Protein AF-A0A5K0XMM1-F1 (afdb_monomer)

Sequence (80 aa):
LGKTVICSQDYPGFIVNRILMPMINEAFYALYTGVATKEDIDTGMKLGTNHPMGPLELADFIGLDICLSILKVLHDGLGD

Structure (mmCIF, N/CA/C/O backbone):
data_AF-A0A5K0XMM1-F1
#
_entry.id   AF-A0A5K0XMM1-F1
#
loop_
_atom_site.group_PDB
_atom_site.id
_atom_site.type_symbol
_atom_site.label_atom_id
_atom_site.label_alt_id
_atom_site.label_comp_id
_atom_site.label_asym_id
_atom_site.label_entity_id
_atom_site.label_seq_id
_atom_site.pdbx_PDB_ins_code
_atom_site.Cartn_x
_atom_site.Cartn_y
_atom_site.Cartn_z
_atom_site.occupancy
_atom_site.B_iso_or_equiv
_atom_site.auth_seq_id
_atom_site.auth_comp_id
_atom_site.auth_asym_id
_atom_site.auth_atom_i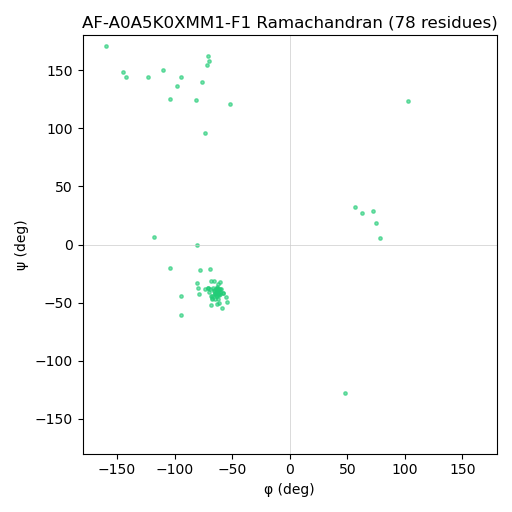d
_atom_site.pdbx_PDB_model_num
ATOM 1 N N . LEU A 1 1 ? 16.576 19.216 -13.611 1.00 78.69 1 LEU A N 1
ATOM 2 C CA . LEU A 1 1 ? 15.363 18.712 -12.919 1.00 78.69 1 LEU A CA 1
ATOM 3 C C . LEU A 1 1 ? 15.566 18.437 -11.420 1.00 78.69 1 LEU A C 1
ATOM 5 O O 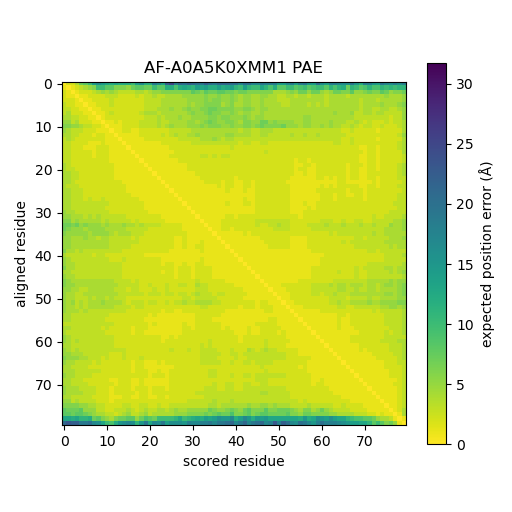. LEU A 1 1 ? 14.560 18.333 -10.735 1.00 78.69 1 LEU A O 1
ATOM 9 N N . GLY A 1 2 ? 16.802 18.327 -10.895 1.00 94.00 2 GLY A N 1
ATOM 10 C CA . GLY A 1 2 ? 17.040 18.204 -9.442 1.00 94.00 2 GLY A CA 1
ATOM 11 C C . GLY A 1 2 ? 16.436 16.948 -8.800 1.00 94.00 2 GLY A C 1
ATOM 12 O O . GLY A 1 2 ? 16.052 16.981 -7.638 1.00 94.00 2 GLY A O 1
ATOM 13 N N . LYS A 1 3 ? 16.278 15.869 -9.575 1.00 95.38 3 LYS A N 1
ATOM 14 C CA . LYS A 1 3 ? 15.687 14.606 -9.121 1.00 95.38 3 LYS A CA 1
ATOM 15 C C . LYS A 1 3 ? 16.784 13.647 -8.671 1.00 95.38 3 LYS A C 1
ATOM 17 O O . LYS A 1 3 ? 17.833 13.580 -9.310 1.00 95.38 3 LYS A O 1
ATOM 22 N N . THR A 1 4 ? 16.499 12.870 -7.634 1.00 96.62 4 THR A N 1
ATOM 23 C CA . THR A 1 4 ? 17.301 11.700 -7.267 1.00 96.62 4 THR A CA 1
ATOM 24 C C . THR A 1 4 ? 16.877 10.529 -8.142 1.00 96.62 4 THR A C 1
ATOM 26 O O . THR A 1 4 ? 15.693 10.203 -8.203 1.00 96.62 4 THR A O 1
ATOM 29 N N . VAL A 1 5 ? 17.829 9.921 -8.843 1.00 96.38 5 VAL A N 1
ATOM 30 C CA . VAL A 1 5 ? 17.578 8.785 -9.738 1.00 96.38 5 VAL A CA 1
ATOM 31 C C . VAL A 1 5 ? 17.903 7.489 -9.003 1.00 96.38 5 VAL A C 1
ATOM 33 O O . VAL A 1 5 ? 18.933 7.397 -8.338 1.00 96.38 5 VAL A O 1
ATOM 36 N N . ILE A 1 6 ? 17.030 6.495 -9.144 1.00 96.62 6 ILE A N 1
ATOM 37 C CA . ILE A 1 6 ? 17.243 5.123 -8.678 1.00 96.62 6 ILE A CA 1
ATOM 38 C C . ILE A 1 6 ? 17.108 4.171 -9.869 1.00 96.62 6 ILE A C 1
ATOM 40 O O . ILE A 1 6 ? 16.292 4.410 -10.760 1.00 96.62 6 ILE A O 1
ATOM 44 N N . CYS A 1 7 ? 17.913 3.109 -9.897 1.00 96.62 7 CYS A N 1
ATOM 45 C CA . CYS A 1 7 ? 17.936 2.144 -10.996 1.00 96.62 7 CYS A CA 1
ATOM 46 C C . CYS A 1 7 ? 17.217 0.855 -10.589 1.00 96.62 7 CYS A C 1
ATOM 48 O O . CYS A 1 7 ? 17.582 0.239 -9.591 1.00 96.62 7 CYS A O 1
ATOM 50 N N . SER A 1 8 ? 16.234 0.439 -11.386 1.00 96.31 8 SER A N 1
ATOM 51 C CA . SER A 1 8 ? 15.558 -0.856 -11.272 1.00 96.31 8 SER A CA 1
ATOM 52 C C . SER A 1 8 ? 15.952 -1.741 -12.447 1.00 96.31 8 SER A C 1
ATOM 54 O O . SER A 1 8 ? 16.185 -1.235 -13.543 1.00 96.31 8 SER A O 1
ATOM 56 N N . GLN A 1 9 ? 15.963 -3.055 -12.235 1.00 95.88 9 GLN A N 1
ATOM 57 C CA . GLN A 1 9 ? 15.835 -3.991 -13.352 1.00 95.88 9 GLN A CA 1
ATOM 58 C C . GLN A 1 9 ? 14.407 -3.930 -13.910 1.00 95.88 9 GLN A C 1
ATOM 60 O O . GLN A 1 9 ? 13.486 -3.495 -13.205 1.00 95.88 9 GLN A O 1
ATOM 65 N N . ASP A 1 10 ? 14.234 -4.348 -15.162 1.00 94.38 10 ASP A N 1
ATOM 66 C CA . ASP A 1 10 ? 12.915 -4.429 -15.791 1.00 94.38 10 ASP A CA 1
ATOM 67 C C . ASP A 1 10 ? 12.143 -5.620 -15.211 1.00 94.38 10 ASP A C 1
ATOM 69 O O . ASP A 1 10 ? 12.372 -6.777 -15.564 1.00 94.38 10 ASP A O 1
ATOM 73 N N . TYR A 1 11 ? 11.308 -5.331 -14.216 1.00 93.62 11 TYR A N 1
ATOM 74 C CA . TYR A 1 11 ? 10.562 -6.319 -13.449 1.00 93.62 11 TYR A CA 1
ATOM 75 C C . TYR A 1 11 ? 9.190 -5.746 -13.069 1.00 93.62 11 TYR A C 1
ATOM 77 O O . TYR A 1 11 ? 9.097 -4.531 -12.841 1.00 93.62 11 TYR A O 1
ATOM 85 N N . PRO A 1 12 ? 8.129 -6.571 -12.959 1.00 94.31 12 PRO A N 1
ATOM 86 C CA . PRO A 1 12 ? 6.791 -6.094 -12.620 1.00 94.31 12 PRO A CA 1
ATOM 87 C C . PRO A 1 12 ? 6.785 -5.218 -11.360 1.00 94.31 12 PRO A C 1
ATOM 89 O O . PRO A 1 12 ? 7.214 -5.639 -10.281 1.00 94.31 12 PRO A O 1
ATOM 92 N N . GLY A 1 13 ? 6.315 -3.976 -11.521 1.00 93.88 13 GLY A N 1
ATOM 93 C CA . GLY A 1 13 ? 6.228 -2.969 -10.458 1.00 93.88 13 GLY A CA 1
ATOM 94 C C . GLY A 1 13 ? 7.536 -2.255 -10.096 1.00 93.88 13 GLY A C 1
ATOM 95 O O . GLY A 1 13 ? 7.536 -1.467 -9.145 1.00 93.88 13 GLY A O 1
ATOM 96 N N . PHE A 1 14 ? 8.627 -2.491 -10.831 1.00 96.25 14 PHE A N 1
ATOM 97 C CA . PHE A 1 14 ? 9.957 -1.945 -10.545 1.00 96.25 14 PHE A CA 1
ATOM 98 C C . PHE A 1 14 ? 10.328 -2.133 -9.060 1.00 96.25 14 PHE A C 1
ATOM 100 O O . PHE A 1 14 ? 10.231 -3.238 -8.530 1.00 96.25 14 PHE A O 1
ATOM 107 N N . ILE A 1 15 ? 10.734 -1.060 -8.371 1.00 96.81 15 ILE A N 1
ATOM 108 C CA . ILE A 1 15 ? 11.085 -1.095 -6.944 1.00 96.81 15 ILE A CA 1
ATOM 109 C C . ILE A 1 15 ? 9.884 -0.702 -6.077 1.00 96.81 15 ILE A C 1
ATOM 111 O O . ILE A 1 15 ? 9.432 -1.482 -5.244 1.00 96.81 15 ILE A O 1
ATOM 115 N N . VAL A 1 16 ? 9.366 0.518 -6.260 1.00 96.88 16 VAL A N 1
ATOM 116 C CA . VAL A 1 16 ? 8.406 1.115 -5.317 1.00 96.88 16 VAL A CA 1
ATOM 117 C C . VAL A 1 16 ? 7.066 0.393 -5.354 1.00 96.88 16 VAL A C 1
ATOM 119 O O . VAL A 1 16 ? 6.594 -0.045 -4.312 1.00 96.88 16 VAL A O 1
ATOM 122 N N . ASN A 1 17 ? 6.469 0.214 -6.534 1.00 96.38 17 ASN A N 1
ATOM 123 C CA . ASN A 1 17 ? 5.140 -0.394 -6.637 1.00 96.38 17 ASN A CA 1
ATOM 124 C C . ASN A 1 17 ? 5.151 -1.875 -6.251 1.00 96.38 17 ASN A C 1
ATOM 126 O O . ASN A 1 17 ? 4.184 -2.352 -5.663 1.00 96.38 17 ASN A O 1
ATOM 130 N N . ARG A 1 18 ? 6.262 -2.575 -6.506 1.00 96.50 18 ARG A N 1
ATOM 131 C CA . ARG A 1 18 ? 6.466 -3.961 -6.072 1.00 96.50 18 ARG A CA 1
ATOM 132 C C . ARG A 1 18 ? 6.413 -4.129 -4.550 1.00 96.50 18 ARG A C 1
ATOM 134 O O . ARG A 1 18 ? 5.996 -5.180 -4.088 1.00 96.50 18 ARG A O 1
ATOM 141 N N . ILE A 1 19 ? 6.835 -3.127 -3.778 1.00 96.75 19 ILE A N 1
ATOM 142 C CA . ILE A 1 19 ? 6.830 -3.171 -2.304 1.00 96.75 19 ILE A CA 1
ATOM 143 C C . ILE A 1 19 ? 5.547 -2.543 -1.746 1.00 96.75 19 ILE A C 1
ATOM 145 O O . ILE A 1 19 ? 4.907 -3.091 -0.852 1.00 96.75 19 ILE A O 1
ATOM 149 N N . LEU A 1 20 ? 5.157 -1.392 -2.294 1.00 96.81 20 LEU A N 1
ATOM 150 C CA . LEU A 1 20 ? 4.051 -0.581 -1.800 1.00 96.81 20 LEU A CA 1
ATOM 151 C C . LEU A 1 20 ? 2.695 -1.258 -2.012 1.00 96.81 20 LEU A C 1
ATOM 153 O O . LEU A 1 20 ? 1.871 -1.258 -1.102 1.00 96.81 20 LEU A O 1
ATOM 157 N N . MET A 1 21 ? 2.454 -1.830 -3.196 1.00 96.94 21 MET A N 1
ATOM 158 C CA . MET A 1 21 ? 1.140 -2.395 -3.511 1.00 96.94 21 MET A CA 1
ATOM 159 C C . MET A 1 21 ? 0.816 -3.632 -2.666 1.00 96.94 21 MET A C 1
ATOM 161 O O . MET A 1 21 ? -0.289 -3.670 -2.131 1.00 96.94 21 MET A O 1
ATOM 165 N N . PRO A 1 22 ? 1.734 -4.598 -2.451 1.00 96.56 22 PRO A N 1
ATOM 166 C CA . PRO A 1 22 ? 1.466 -5.700 -1.530 1.00 96.56 22 PRO A CA 1
ATOM 167 C C . PRO A 1 22 ? 1.220 -5.246 -0.091 1.00 96.56 22 PRO A C 1
ATOM 169 O O . PRO A 1 22 ? 0.322 -5.776 0.547 1.00 96.56 22 PRO A O 1
ATOM 172 N N . MET A 1 23 ? 1.938 -4.234 0.409 1.00 97.44 23 MET A N 1
ATOM 173 C CA . MET A 1 23 ? 1.674 -3.678 1.745 1.00 97.44 23 MET A CA 1
ATOM 174 C C . MET A 1 23 ? 0.256 -3.095 1.852 1.00 97.44 23 MET A C 1
ATOM 176 O O . MET A 1 23 ? -0.430 -3.316 2.847 1.00 97.44 23 MET A O 1
ATOM 180 N N . ILE A 1 24 ? -0.192 -2.359 0.832 1.00 97.94 24 ILE A N 1
ATOM 181 C CA . ILE A 1 24 ? -1.561 -1.830 0.782 1.00 97.94 24 ILE A CA 1
ATOM 182 C C . ILE A 1 24 ? -2.578 -2.976 0.714 1.00 97.94 24 ILE A C 1
ATOM 184 O O . ILE A 1 24 ? -3.573 -2.962 1.434 1.00 97.94 24 ILE A O 1
ATOM 188 N N . ASN A 1 25 ? -2.319 -3.985 -0.116 1.00 97.62 25 ASN A N 1
ATOM 189 C CA . ASN A 1 25 ? -3.186 -5.153 -0.248 1.00 97.62 25 ASN A CA 1
ATOM 190 C C . ASN A 1 25 ? -3.298 -5.939 1.068 1.00 97.62 25 ASN A C 1
ATOM 192 O O . ASN A 1 25 ? -4.388 -6.355 1.446 1.00 97.62 25 ASN A O 1
ATOM 196 N N . GLU A 1 26 ? -2.195 -6.078 1.804 1.00 98.00 26 GLU A N 1
ATOM 197 C CA . GLU A 1 26 ? -2.173 -6.716 3.122 1.00 98.00 26 GLU A CA 1
ATOM 198 C C . GLU A 1 26 ? -3.015 -5.940 4.143 1.00 98.00 26 GLU A C 1
ATOM 200 O O . GLU A 1 26 ? -3.740 -6.537 4.934 1.00 98.00 26 GLU A O 1
ATOM 205 N N . ALA A 1 27 ? -3.008 -4.605 4.089 1.00 98.19 27 ALA A N 1
ATOM 206 C CA . ALA A 1 27 ? -3.886 -3.793 4.929 1.00 98.19 27 ALA A CA 1
ATOM 207 C C . ALA A 1 27 ? -5.375 -4.039 4.620 1.00 98.19 27 ALA A C 1
ATOM 209 O O . ALA A 1 27 ? -6.191 -4.117 5.542 1.00 98.19 27 ALA A O 1
ATOM 210 N N . PHE A 1 28 ? -5.735 -4.215 3.342 1.00 98.19 28 PHE A N 1
ATOM 211 C CA . PHE A 1 28 ? -7.093 -4.615 2.962 1.00 98.19 28 PHE A CA 1
ATOM 212 C C . PHE A 1 28 ? -7.438 -6.024 3.446 1.00 98.19 28 PHE A C 1
ATOM 214 O O . PHE A 1 28 ? -8.557 -6.233 3.911 1.00 98.19 28 PHE A O 1
ATOM 221 N N . TYR A 1 29 ? -6.497 -6.971 3.391 1.00 98.19 29 TYR A N 1
ATOM 222 C CA . TYR A 1 29 ? -6.698 -8.308 3.952 1.00 98.19 29 TYR A CA 1
ATOM 223 C C . TYR A 1 29 ? -6.918 -8.266 5.463 1.00 98.19 29 TYR A C 1
ATOM 225 O O . TYR A 1 29 ? -7.891 -8.847 5.936 1.00 98.19 29 TYR A O 1
ATOM 233 N N . ALA A 1 30 ? -6.096 -7.523 6.207 1.00 98.38 30 ALA A N 1
ATOM 234 C CA . ALA A 1 30 ? -6.248 -7.357 7.651 1.00 98.38 30 ALA A CA 1
ATOM 235 C C . ALA A 1 30 ? -7.623 -6.775 8.020 1.00 98.38 30 ALA A C 1
ATOM 237 O O . ALA A 1 30 ? -8.271 -7.255 8.956 1.00 98.38 30 ALA A O 1
ATOM 238 N N . LEU A 1 31 ? -8.098 -5.786 7.254 1.00 98.19 31 LEU A N 1
ATOM 239 C CA . LEU A 1 31 ? -9.442 -5.231 7.408 1.00 98.19 31 LEU A CA 1
ATOM 240 C C . LEU A 1 31 ? -10.523 -6.275 7.086 1.00 98.19 31 LEU A C 1
ATOM 242 O O . LEU A 1 31 ? -11.461 -6.452 7.860 1.00 98.19 31 LEU A O 1
ATOM 246 N N . TYR A 1 32 ? -10.382 -6.991 5.968 1.00 98.06 32 TYR A N 1
ATOM 247 C CA . TYR A 1 32 ? -11.331 -8.009 5.514 1.00 98.06 32 TYR A CA 1
ATOM 248 C C . TYR A 1 32 ? -11.482 -9.164 6.513 1.00 98.06 32 TYR A C 1
ATOM 250 O O . TYR A 1 32 ? -12.597 -9.607 6.782 1.00 98.06 32 TYR A O 1
ATOM 258 N N . THR A 1 33 ? -10.381 -9.627 7.107 1.00 98.25 33 THR A N 1
ATOM 259 C CA . THR A 1 33 ? -10.396 -10.691 8.121 1.00 98.25 33 THR A CA 1
ATOM 260 C C . THR A 1 33 ? -10.777 -10.191 9.517 1.00 98.25 33 THR A C 1
ATOM 262 O O . THR A 1 33 ? -10.827 -10.985 10.454 1.00 98.25 33 THR A O 1
ATOM 265 N N . GLY A 1 34 ? -11.043 -8.890 9.675 1.00 97.56 34 GLY A N 1
ATOM 266 C CA . GLY A 1 34 ? -11.487 -8.291 10.933 1.00 97.56 34 GLY A CA 1
ATOM 267 C C . GLY A 1 34 ? -10.400 -8.186 12.003 1.00 97.56 34 GLY A C 1
ATOM 268 O O . GLY A 1 34 ? -10.721 -8.227 13.188 1.00 97.56 34 GLY A O 1
ATOM 269 N N . VAL A 1 35 ? -9.124 -8.062 11.616 1.00 98.25 35 VAL A N 1
ATOM 270 C CA . VAL A 1 35 ? -8.005 -7.911 12.568 1.00 98.25 35 VAL A CA 1
ATOM 271 C C . VAL A 1 35 ? -8.138 -6.614 13.364 1.00 98.25 35 VAL A C 1
ATOM 273 O O . VAL A 1 35 ? -7.883 -6.597 14.566 1.00 98.25 35 VAL A O 1
ATOM 276 N N . ALA A 1 36 ? -8.533 -5.530 12.696 1.00 98.19 36 ALA A N 1
ATOM 277 C CA . ALA A 1 36 ? -8.720 -4.212 13.290 1.00 98.19 36 ALA A CA 1
ATOM 278 C C . ALA A 1 36 ? -9.629 -3.338 12.406 1.00 98.19 36 ALA A C 1
ATOM 280 O O . ALA A 1 36 ? -9.966 -3.708 11.278 1.00 98.19 36 ALA A O 1
ATOM 281 N N . THR A 1 37 ? -10.035 -2.178 12.927 1.00 98.31 37 THR A N 1
ATOM 282 C CA . THR A 1 37 ? -10.774 -1.159 12.163 1.00 98.31 37 THR A CA 1
ATOM 283 C C . THR A 1 37 ? -9.868 -0.474 11.133 1.00 98.31 37 THR A C 1
ATOM 285 O O . THR A 1 37 ? -8.641 -0.523 11.250 1.00 98.31 37 THR A O 1
ATOM 288 N N . LYS A 1 38 ? -10.451 0.199 10.129 1.00 97.75 38 LYS A N 1
ATOM 289 C CA . LYS A 1 38 ? -9.682 0.978 9.138 1.00 97.75 38 LYS A CA 1
ATOM 290 C C . LYS A 1 38 ? -8.792 2.013 9.835 1.00 97.75 38 LYS A C 1
ATOM 292 O O . LYS A 1 38 ? -7.614 2.141 9.509 1.00 97.75 38 LYS A O 1
ATOM 297 N N . GLU A 1 39 ? -9.357 2.719 10.809 1.00 98.31 39 GLU A N 1
ATOM 298 C CA . GLU A 1 39 ? -8.701 3.790 11.553 1.00 98.31 39 GLU A CA 1
ATOM 299 C C . GLU A 1 39 ? -7.524 3.266 12.383 1.00 98.31 39 GLU A C 1
ATOM 301 O O . GLU A 1 39 ? -6.459 3.890 12.398 1.00 98.31 39 GLU A O 1
ATOM 306 N N . ASP A 1 40 ? -7.684 2.110 13.033 1.00 98.56 40 ASP A N 1
ATOM 307 C CA . ASP A 1 40 ? -6.625 1.489 13.833 1.00 98.56 40 ASP A CA 1
ATOM 308 C C . ASP A 1 40 ? -5.499 0.921 12.961 1.00 98.56 40 ASP A C 1
ATOM 310 O O . ASP A 1 40 ? -4.330 1.044 13.328 1.00 98.56 40 ASP A O 1
ATOM 314 N N . ILE A 1 41 ? -5.817 0.351 11.792 1.00 98.56 41 ILE A N 1
ATOM 315 C CA . ILE A 1 41 ? -4.809 -0.124 10.828 1.00 98.56 41 ILE A CA 1
ATOM 316 C C . ILE A 1 41 ? -3.947 1.050 10.351 1.00 98.56 41 ILE A C 1
ATOM 318 O O . ILE A 1 41 ? -2.716 0.995 10.425 1.00 98.56 41 ILE A O 1
ATOM 322 N N . ASP A 1 42 ? -4.578 2.142 9.915 1.00 98.31 42 ASP A N 1
ATOM 323 C CA . ASP A 1 42 ? -3.857 3.324 9.446 1.00 98.31 42 ASP A CA 1
ATOM 324 C C . ASP A 1 42 ? -3.055 3.991 10.568 1.00 98.31 42 ASP A C 1
ATOM 326 O O . ASP A 1 42 ? -1.895 4.361 10.369 1.00 98.31 42 ASP A O 1
ATOM 330 N N . THR A 1 43 ? -3.635 4.114 11.764 1.00 98.38 43 THR A N 1
ATOM 331 C CA . THR A 1 43 ? -2.949 4.686 12.931 1.00 98.38 43 THR A CA 1
ATOM 332 C C . THR A 1 43 ? -1.767 3.821 13.362 1.00 98.38 43 THR A C 1
ATOM 334 O O . THR A 1 43 ? -0.683 4.347 13.623 1.00 98.38 43 THR A O 1
ATOM 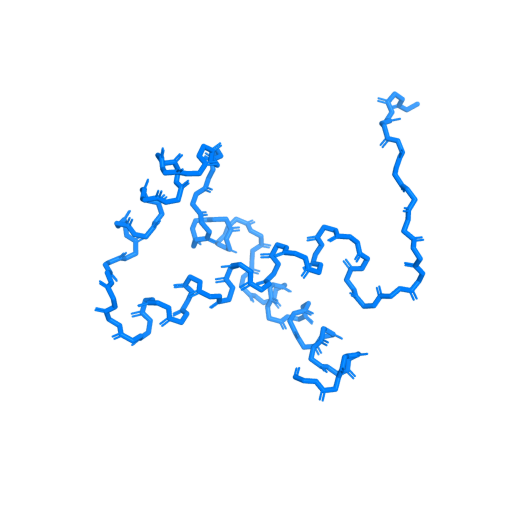337 N N . GLY A 1 44 ? -1.941 2.499 13.380 1.00 98.19 44 GLY A N 1
ATOM 338 C CA . GLY A 1 44 ? -0.893 1.537 13.701 1.00 98.19 44 GLY A CA 1
ATOM 339 C C . GLY A 1 44 ? 0.286 1.627 12.738 1.00 98.19 44 GLY A C 1
ATOM 340 O O . GLY A 1 44 ? 1.431 1.665 13.181 1.00 98.19 44 GLY A O 1
ATOM 341 N N . MET A 1 45 ? 0.034 1.759 11.436 1.00 98.12 45 MET A N 1
ATOM 342 C CA . MET A 1 45 ? 1.104 1.922 10.445 1.00 98.12 45 MET A CA 1
ATOM 343 C C . MET A 1 45 ? 1.788 3.290 10.538 1.00 98.12 45 MET A C 1
ATOM 345 O O . MET A 1 45 ? 3.010 3.380 10.425 1.00 98.12 45 MET A O 1
ATOM 349 N N . LYS A 1 46 ? 1.049 4.368 10.821 1.00 98.12 46 LYS A N 1
ATOM 350 C CA . LYS A 1 46 ? 1.662 5.689 11.034 1.00 98.12 46 LYS A CA 1
ATOM 351 C C . LYS A 1 46 ? 2.590 5.695 12.247 1.00 98.12 46 LYS A C 1
ATOM 353 O O . LYS A 1 46 ? 3.743 6.100 12.139 1.00 98.12 46 LYS A O 1
ATOM 358 N N . LEU A 1 47 ? 2.103 5.230 13.397 1.00 97.94 47 LEU A N 1
ATOM 359 C CA . LEU A 1 47 ? 2.844 5.295 14.660 1.00 97.94 47 LEU A CA 1
ATOM 360 C C . LEU A 1 47 ? 3.891 4.184 14.793 1.00 97.94 47 LEU A C 1
ATOM 362 O O . LEU A 1 47 ? 4.973 4.419 15.322 1.00 97.94 47 LEU A O 1
ATOM 366 N N . GLY A 1 48 ? 3.577 2.980 14.318 1.00 97.56 48 GLY A N 1
ATOM 367 C CA . GLY A 1 48 ? 4.415 1.794 14.475 1.00 97.56 48 GLY A CA 1
ATOM 368 C C . GLY A 1 48 ? 5.559 1.712 13.469 1.00 97.56 48 GLY A C 1
ATOM 369 O O . GLY A 1 48 ? 6.635 1.231 13.815 1.00 97.56 48 GLY A O 1
ATOM 370 N N . THR A 1 49 ? 5.360 2.199 12.240 1.00 96.88 49 THR A N 1
ATOM 371 C CA . THR A 1 49 ? 6.384 2.132 11.181 1.00 96.88 49 THR A CA 1
ATOM 372 C C . THR A 1 49 ? 6.840 3.507 10.698 1.00 96.88 49 THR A C 1
ATOM 374 O O . THR A 1 49 ? 7.598 3.594 9.734 1.00 96.88 49 THR A O 1
ATOM 377 N N . ASN A 1 50 ? 6.391 4.580 11.358 1.00 97.19 50 ASN A N 1
ATOM 378 C CA . ASN A 1 50 ? 6.716 5.967 11.022 1.00 97.19 50 ASN A CA 1
ATOM 379 C C . ASN A 1 50 ? 6.358 6.342 9.568 1.00 97.19 50 ASN A C 1
ATOM 381 O O . ASN A 1 50 ? 7.049 7.141 8.931 1.00 97.19 50 ASN A O 1
ATOM 385 N N . HIS A 1 51 ? 5.292 5.746 9.020 1.00 96.44 51 HIS A N 1
ATOM 386 C CA . HIS A 1 51 ? 4.779 6.147 7.713 1.00 96.44 51 HIS A CA 1
ATOM 387 C C . HIS A 1 51 ? 3.996 7.467 7.823 1.00 96.44 51 HIS A C 1
ATOM 389 O O . HIS A 1 51 ? 3.222 7.648 8.762 1.00 96.44 51 HIS A O 1
ATOM 395 N N . PRO A 1 52 ? 4.140 8.391 6.856 1.00 95.88 52 PRO A N 1
ATOM 396 C CA . PRO A 1 52 ? 3.437 9.677 6.889 1.00 95.88 52 PRO A CA 1
ATOM 397 C C . PRO A 1 52 ? 1.923 9.539 6.669 1.00 95.88 52 PRO A C 1
ATOM 399 O O . PRO A 1 52 ? 1.162 10.431 7.033 1.00 95.88 52 PRO A O 1
ATOM 402 N N . MET A 1 53 ? 1.490 8.434 6.064 1.00 96.69 53 MET A N 1
ATOM 403 C CA . MET A 1 53 ? 0.105 8.136 5.720 1.00 96.69 53 MET A CA 1
ATOM 404 C C . MET A 1 53 ? -0.148 6.645 5.946 1.00 96.69 53 MET A C 1
ATOM 406 O O . MET A 1 53 ? 0.754 5.831 5.733 1.00 96.69 53 MET A O 1
ATOM 410 N N . GLY A 1 54 ? -1.349 6.295 6.405 1.00 97.94 54 GLY A N 1
ATOM 411 C CA . GLY A 1 54 ? -1.729 4.895 6.591 1.00 97.94 54 GLY A CA 1
ATOM 412 C C . GLY A 1 54 ? -1.942 4.208 5.238 1.00 97.94 54 GLY A C 1
ATOM 413 O O . GLY A 1 54 ? -2.203 4.898 4.254 1.00 97.94 54 GLY A O 1
ATOM 414 N N . PRO A 1 55 ? -1.796 2.878 5.134 1.00 98.00 55 PRO A N 1
ATOM 415 C CA . PRO A 1 55 ? -1.919 2.176 3.859 1.00 98.00 55 PRO A CA 1
ATOM 416 C C . PRO A 1 55 ? -3.309 2.294 3.218 1.00 98.00 55 PRO A C 1
ATOM 418 O O . PRO A 1 55 ? -3.388 2.353 1.993 1.00 98.00 55 PRO A O 1
ATOM 421 N N . LEU A 1 56 ? -4.391 2.349 4.002 1.00 98.19 56 LEU A N 1
ATOM 422 C CA . LEU A 1 56 ? -5.757 2.437 3.476 1.00 98.19 56 LEU A CA 1
ATOM 423 C C . LEU A 1 56 ? -6.080 3.873 3.048 1.00 98.19 56 LEU A C 1
ATOM 425 O O . LEU A 1 56 ? -6.608 4.084 1.960 1.00 98.19 56 LEU A O 1
ATOM 429 N N . GLU A 1 57 ? -5.683 4.867 3.843 1.00 98.00 57 GLU A N 1
ATOM 430 C CA . GLU A 1 57 ? -5.698 6.280 3.437 1.00 98.00 57 GLU A CA 1
ATOM 431 C C . GLU A 1 57 ? -4.855 6.529 2.174 1.00 98.00 57 GLU A C 1
ATOM 433 O O . GLU A 1 57 ? -5.272 7.248 1.266 1.00 98.00 57 GLU A O 1
ATOM 438 N N . LEU A 1 58 ? -3.681 5.901 2.079 1.00 97.25 58 LEU A N 1
ATOM 439 C CA . LEU A 1 58 ? -2.81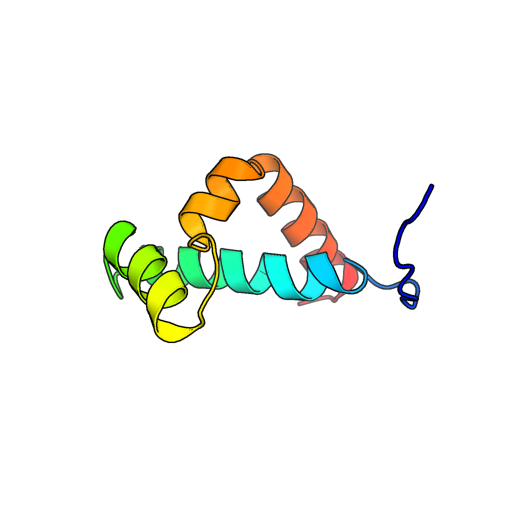0 6.008 0.912 1.00 97.25 58 LEU A CA 1
ATOM 440 C C . LEU A 1 58 ? -3.437 5.362 -0.326 1.00 97.25 58 LEU A C 1
ATOM 442 O O . LEU A 1 58 ? -3.300 5.901 -1.423 1.00 97.25 58 LEU A O 1
ATOM 446 N N . ALA A 1 59 ?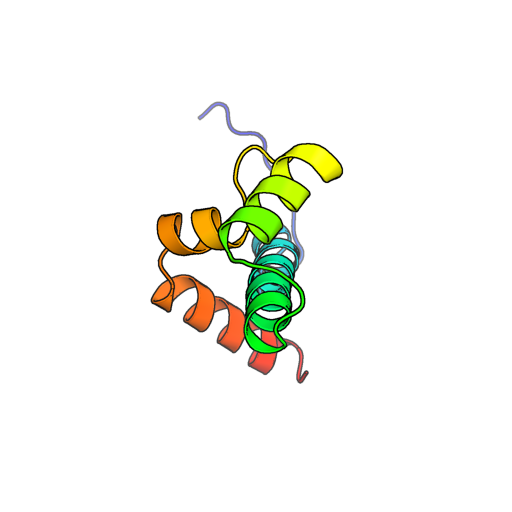 -4.143 4.242 -0.168 1.00 97.75 59 ALA A N 1
ATOM 447 C CA . ALA A 1 59 ? -4.892 3.622 -1.256 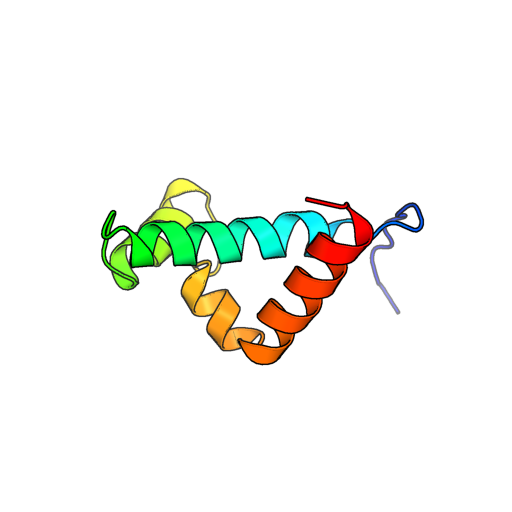1.00 97.75 59 ALA A CA 1
ATOM 448 C C . ALA A 1 59 ? -5.998 4.549 -1.783 1.00 97.75 59 ALA A C 1
ATOM 450 O O . ALA A 1 59 ? -6.140 4.696 -2.997 1.00 97.75 59 ALA A O 1
ATOM 451 N N . ASP A 1 60 ? -6.725 5.224 -0.887 1.00 97.50 60 ASP A N 1
ATOM 452 C CA . ASP A 1 60 ? -7.737 6.220 -1.260 1.00 97.50 60 ASP A CA 1
ATOM 453 C C . ASP A 1 60 ? -7.107 7.422 -1.989 1.00 97.50 60 ASP A C 1
ATOM 455 O O . ASP A 1 60 ? -7.683 7.941 -2.944 1.00 97.50 60 ASP A O 1
ATOM 459 N N . PHE A 1 61 ? -5.903 7.841 -1.586 1.00 97.50 61 PHE A N 1
ATOM 460 C CA . PHE A 1 61 ? -5.166 8.920 -2.249 1.00 97.50 61 PHE A CA 1
ATOM 461 C C . PHE A 1 61 ? -4.662 8.536 -3.651 1.00 97.50 61 PHE A C 1
ATOM 463 O O . PHE A 1 61 ? -4.676 9.366 -4.560 1.00 97.50 61 PHE A O 1
ATOM 470 N N . ILE A 1 62 ? -4.206 7.292 -3.835 1.00 96.69 62 ILE A N 1
ATOM 471 C CA . ILE A 1 62 ? -3.740 6.773 -5.132 1.00 96.69 62 ILE A CA 1
ATOM 472 C C . ILE A 1 62 ? -4.917 6.515 -6.085 1.00 96.69 62 ILE A C 1
ATOM 474 O O . ILE A 1 62 ? -4.795 6.765 -7.285 1.00 96.69 62 ILE A O 1
ATOM 478 N N . GLY A 1 63 ? -6.034 6.016 -5.558 1.00 97.81 63 GLY A N 1
ATOM 479 C CA . GLY A 1 63 ? -7.163 5.492 -6.322 1.00 97.81 63 GLY A CA 1
ATOM 480 C C . GLY A 1 63 ? -7.172 3.962 -6.325 1.00 97.81 63 GLY A C 1
ATOM 481 O O . GLY A 1 63 ? -6.209 3.307 -6.731 1.00 97.81 63 GLY A O 1
ATOM 482 N N . LEU A 1 64 ? -8.285 3.376 -5.876 1.00 97.12 64 LEU A N 1
ATOM 483 C CA . LEU A 1 64 ? -8.421 1.923 -5.706 1.00 97.12 64 LEU A CA 1
ATOM 484 C C . LEU A 1 64 ? -8.363 1.153 -7.033 1.00 97.12 64 LEU A C 1
ATOM 486 O O . LEU A 1 64 ? -7.879 0.023 -7.080 1.00 97.12 64 LEU A O 1
ATOM 490 N N . ASP A 1 65 ? -8.830 1.762 -8.117 1.00 96.94 65 ASP A N 1
ATOM 491 C CA . ASP A 1 65 ? -8.753 1.230 -9.476 1.00 96.94 65 ASP A CA 1
ATOM 492 C C . ASP A 1 65 ? -7.304 1.141 -9.977 1.00 96.94 65 ASP A C 1
ATOM 494 O O . ASP A 1 65 ? -6.917 0.136 -10.584 1.00 96.94 65 ASP A O 1
ATOM 498 N N . ILE A 1 66 ? -6.480 2.143 -9.664 1.00 97.25 66 ILE A N 1
ATOM 499 C CA . ILE A 1 66 ? -5.042 2.136 -9.946 1.00 97.25 66 ILE A CA 1
ATOM 500 C C . ILE A 1 66 ? -4.337 1.083 -9.093 1.00 97.25 66 ILE A C 1
ATOM 502 O O . ILE A 1 66 ? -3.585 0.274 -9.642 1.00 97.25 66 ILE A O 1
ATOM 506 N N . CYS A 1 67 ? -4.615 1.029 -7.786 1.00 97.12 67 CYS A N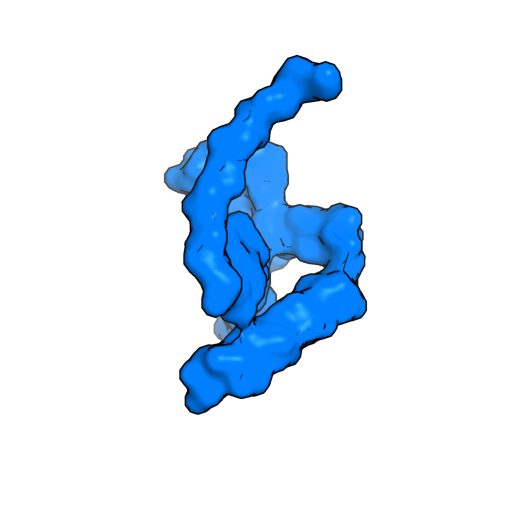 1
ATOM 507 C CA . CYS A 1 67 ? -4.070 -0.003 -6.901 1.00 97.12 67 CYS A CA 1
ATOM 508 C C . CYS A 1 67 ? -4.378 -1.411 -7.430 1.00 97.12 67 CYS A C 1
ATOM 510 O O . CYS A 1 67 ? -3.468 -2.226 -7.587 1.00 97.12 67 CYS A O 1
ATOM 512 N N . LEU A 1 68 ? -5.639 -1.678 -7.787 1.00 96.50 68 LEU A N 1
ATOM 513 C CA . LEU A 1 68 ? -6.056 -2.959 -8.353 1.00 96.50 68 LEU A CA 1
ATOM 514 C C . LEU A 1 68 ? -5.364 -3.253 -9.690 1.00 96.50 68 LEU A C 1
ATOM 516 O O . LEU A 1 68 ? -4.952 -4.385 -9.936 1.00 96.50 68 LEU A O 1
ATOM 520 N N . SER A 1 69 ? -5.226 -2.251 -10.557 1.00 97.19 69 SER A N 1
ATOM 521 C CA . SER A 1 69 ? -4.567 -2.416 -11.856 1.00 97.19 69 SER A CA 1
ATOM 522 C C . SER A 1 69 ? -3.096 -2.798 -11.699 1.00 97.19 69 SER A C 1
ATOM 524 O O . SER A 1 69 ? -2.622 -3.698 -12.388 1.00 97.19 69 SER A O 1
ATOM 526 N N . ILE A 1 70 ? -2.378 -2.177 -10.758 1.00 96.00 70 ILE A N 1
ATOM 527 C CA . ILE A 1 70 ? -0.977 -2.520 -10.489 1.00 96.00 70 ILE A CA 1
ATOM 528 C C . ILE A 1 70 ? -0.871 -3.902 -9.837 1.00 96.00 70 ILE A C 1
ATOM 530 O O . ILE A 1 70 ? -0.001 -4.680 -10.221 1.00 96.00 70 ILE A O 1
ATOM 534 N N . LEU A 1 71 ? -1.759 -4.240 -8.897 1.00 96.31 71 LEU A N 1
ATOM 535 C CA . LEU A 1 71 ? -1.782 -5.568 -8.276 1.00 96.31 71 LEU A CA 1
ATOM 536 C C . LEU A 1 71 ? -2.000 -6.682 -9.305 1.00 96.31 71 LEU A C 1
ATOM 538 O O . LEU A 1 71 ? -1.326 -7.701 -9.223 1.00 96.31 71 LEU A O 1
ATOM 542 N N . LYS A 1 72 ? -2.853 -6.473 -10.316 1.00 96.19 72 LYS A N 1
ATOM 543 C CA . LYS A 1 72 ? -3.015 -7.423 -11.431 1.00 96.19 72 LYS A CA 1
ATOM 544 C C . LYS A 1 72 ? -1.736 -7.588 -12.247 1.00 96.19 72 LYS A C 1
ATOM 546 O O . LYS A 1 72 ? -1.340 -8.709 -12.526 1.00 96.19 72 LYS A O 1
ATOM 551 N N . VAL A 1 73 ? -1.050 -6.489 -12.568 1.00 95.62 73 VAL A N 1
ATOM 552 C CA . VAL A 1 73 ? 0.249 -6.545 -13.266 1.00 95.62 73 VAL A CA 1
ATOM 553 C C . VAL A 1 73 ? 1.291 -7.308 -12.445 1.00 95.62 73 VAL A C 1
ATOM 555 O O . VAL A 1 73 ? 2.097 -8.045 -13.009 1.00 95.62 73 VAL A O 1
ATOM 558 N N . LEU A 1 74 ? 1.291 -7.134 -11.121 1.00 95.56 74 LEU A N 1
ATOM 559 C CA . LEU A 1 74 ? 2.174 -7.881 -10.228 1.00 95.56 74 LEU A CA 1
ATOM 560 C C . LEU A 1 74 ? 1.808 -9.367 -10.199 1.00 95.56 74 LEU A C 1
ATOM 562 O O . LEU A 1 74 ? 2.701 -10.188 -10.351 1.00 95.56 74 LEU A O 1
ATOM 566 N N . HIS A 1 75 ? 0.527 -9.701 -10.065 1.00 94.69 75 HIS A N 1
ATOM 567 C CA . HIS A 1 75 ? 0.041 -11.081 -10.063 1.00 94.69 75 HIS A CA 1
ATOM 568 C C . HIS A 1 75 ? 0.410 -11.807 -11.366 1.00 94.69 75 HIS A C 1
ATOM 570 O O . HIS A 1 75 ? 1.124 -12.808 -11.353 1.00 94.69 75 HIS A O 1
ATOM 576 N N . ASP A 1 76 ? 0.042 -11.230 -12.513 1.00 94.81 76 ASP A N 1
ATOM 577 C CA . ASP A 1 76 ? 0.308 -11.811 -13.832 1.00 94.81 76 ASP A CA 1
ATOM 578 C C . ASP A 1 76 ? 1.812 -11.902 -14.130 1.00 94.81 76 ASP A C 1
ATOM 580 O O . ASP A 1 76 ? 2.290 -12.860 -14.737 1.00 94.81 76 ASP A O 1
ATOM 584 N N . GLY A 1 77 ? 2.574 -10.886 -13.715 1.00 90.94 77 GLY A N 1
ATOM 585 C CA . GLY A 1 77 ? 4.005 -10.800 -13.982 1.00 90.94 77 GLY A CA 1
ATOM 586 C C . GLY A 1 77 ? 4.871 -11.685 -13.082 1.00 90.94 77 GLY A C 1
ATOM 587 O O . GLY A 1 77 ? 6.007 -11.984 -13.452 1.00 90.94 77 GLY A O 1
ATOM 588 N N . LEU A 1 78 ? 4.371 -12.079 -11.908 1.00 90.38 78 LEU A N 1
ATOM 589 C CA . LEU A 1 78 ? 5.091 -12.926 -10.949 1.00 90.38 78 LEU A CA 1
ATOM 590 C C . LEU A 1 78 ? 4.600 -14.368 -10.935 1.00 90.38 78 LEU A C 1
ATOM 592 O O . LEU A 1 78 ? 5.364 -15.245 -10.540 1.00 90.38 78 LEU A O 1
ATOM 596 N N . GLY A 1 79 ? 3.388 -14.612 -11.432 1.00 81.75 79 GLY A N 1
ATOM 597 C CA . GLY A 1 79 ? 2.779 -15.937 -11.447 1.00 81.75 79 GLY A CA 1
ATOM 598 C C . GLY A 1 79 ? 2.281 -16.403 -10.077 1.00 81.75 79 GLY A C 1
ATOM 599 O O . GLY A 1 79 ? 2.073 -17.603 -9.919 1.00 81.75 79 GLY A O 1
ATOM 600 N N . ASP A 1 80 ? 2.102 -15.470 -9.134 1.00 61.28 80 ASP A N 1
ATOM 601 C CA . ASP A 1 80 ? 1.632 -15.670 -7.753 1.00 61.28 80 ASP A CA 1
ATOM 602 C C . ASP A 1 80 ? 0.449 -14.757 -7.444 1.00 61.28 80 ASP A C 1
ATOM 604 O O . ASP A 1 80 ? 0.564 -13.531 -7.693 1.00 61.28 80 ASP A O 1
#

Solvent-accessible surface area (backbone atoms only — not comparable to full-atom values): 4718 Å² total; per-residue (Å²): 134,94,72,89,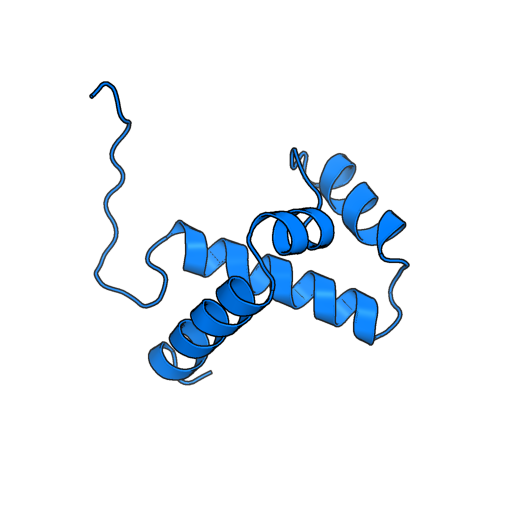85,83,89,66,69,98,50,61,49,51,64,63,50,50,53,50,48,56,54,32,51,48,50,52,48,40,43,72,74,60,75,47,53,74,68,54,51,22,48,46,39,24,72,74,69,69,37,97,59,18,49,62,62,45,38,64,72,70,31,61,68,54,53,51,53,50,48,48,48,38,28,71,66,68,76,99

pLDDT: mean 95.98, std 4.94, range [61.28, 98.56]

Radius of gyration: 14.03 Å; Cα contacts (8 Å, |Δi|>4): 61; chains: 1; bounding box: 29×35×30 Å

Nearest PDB structures (foldseek):
  9jhe-assembly1_E  TM=9.997E-01  e=7.559E-08  Faecalibacterium duncaniae
  6acq-assembly1_F  TM=9.987E-01  e=1.348E-07  Clostridium acetobutylicum ATCC 824
  4kug-assembly2_C  TM=9.950E-01  e=1.635E-07  Clostridium butyricum E4 str. BoNT E BL5262
  9jhz-asse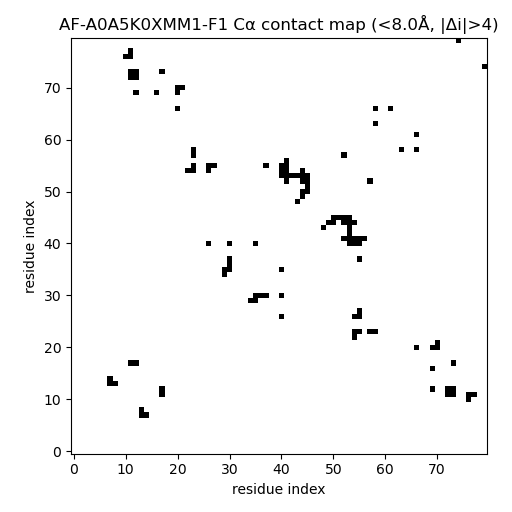mbly1_C  TM=9.981E-01  e=3.317E-07  Faecalibacterium duncaniae
  9jhy-assembly1_C  TM=9.985E-01  e=3.772E-07  Faecalibacterium duncaniae

Secondary structure (DSSP, 8-state):
--PPP----S-TTTTHHHHHHHHHHHHHHHHHTTSS-HHHHHHHHHHHH--SS-HHHHHHHH-HHHHHHHHHHHHHHHT-

InterPro domains:
  IPR006108 3-hydroxyacyl-CoA dehydrogenase, C-terminal [PF00725] (13-80)
  IPR006180 3-hydroxyacyl-CoA dehydrogenase, conserved site [PS00067] (10-35)
  IPR008927 6-phosphogluconate dehydrogenase-like, C-terminal domain superfamily [SSF48179] (10-80)
  IPR013328 6-phosphogluconate dehydrogenase, domain 2 [G3DSA:1.10.1040.10] (15-80)

Foldseek 3Di:
DPDDDDDFDPAQCTPCLLPLLVQLVVLVVCVVVCVDDNVCQFVCCCVVVVDPTGSPRVCVVVDVVVSVVSVVSNCVRVVD

Mean predicted aligned error: 2.93 Å

Organism: NCBI:txid210225